Protein AF-A0A1S2KXC1-F1 (afdb_monomer_lite)

Sequence (133 aa):
MSNSTRKERNKKGRKPLFIILLLIKFFLLLAMGGTYYYFSSQQKQVSYFHIENPIVFQGEIYEKSAVFNNNQLYLPFQFISDHLDEGITYDEQTKSVIIISNETILRFPIEKLEKYVNEEPLAYLVYTFLKTL

pLDDT: mean 78.53, std 13.53, range [42.31, 96.19]

Radius of gyration: 37.6 Å; chains: 1; bounding box: 96×27×104 Å

Secondary structure (DSSP, 8-state):
-------------SHHHHHHHHHHHHHHHHHHHHHHHHHHHHT----S-SSSS--EETTEE-SSPPEEETTEEE--HHHHHHHT-TTEEEETTTTEEEEEETTEEEEEETT-SEEEETTEEEE-SS-------

Organism: NCBI:txid1532552

Structure (mmCIF, N/CA/C/O backbone):
data_AF-A0A1S2KXC1-F1
#
_entry.id   AF-A0A1S2KXC1-F1
#
loop_
_atom_site.group_PDB
_atom_site.id
_atom_site.type_symbol
_atom_site.label_atom_id
_atom_site.label_alt_id
_atom_site.label_comp_id
_atom_site.label_asym_id
_atom_site.label_entity_id
_atom_site.label_seq_id
_atom_site.pdbx_PDB_ins_code
_atom_site.Cartn_x
_atom_site.Cartn_y
_atom_site.Cartn_z
_atom_site.occupancy
_atom_site.B_iso_or_equiv
_atom_site.auth_seq_id
_atom_site.auth_comp_id
_atom_site.auth_asym_id
_atom_site.auth_atom_id
_atom_site.pdbx_PDB_model_num
ATOM 1 N N . MET A 1 1 ? 79.320 -3.208 -77.357 1.00 42.31 1 MET A N 1
ATOM 2 C CA . MET A 1 1 ? 78.380 -2.428 -76.519 1.00 42.31 1 MET A CA 1
ATOM 3 C C . MET A 1 1 ? 77.353 -3.392 -75.946 1.00 42.31 1 MET A C 1
ATOM 5 O O . MET A 1 1 ? 76.613 -3.985 -76.713 1.00 42.31 1 MET A O 1
ATOM 9 N N . SER A 1 2 ? 77.388 -3.636 -74.634 1.00 49.06 2 SER A N 1
ATOM 10 C CA . SER A 1 2 ? 76.523 -4.601 -73.939 1.00 49.06 2 SER A CA 1
ATOM 11 C C . SER A 1 2 ? 75.609 -3.840 -72.983 1.00 49.06 2 SER A C 1
ATOM 13 O O . SER A 1 2 ? 76.077 -3.339 -71.963 1.00 49.06 2 SER A O 1
ATOM 15 N N . ASN A 1 3 ? 74.322 -3.753 -73.316 1.00 49.91 3 ASN A N 1
ATOM 16 C CA . ASN A 1 3 ? 73.310 -3.128 -72.468 1.00 49.91 3 ASN A CA 1
ATOM 17 C C . ASN A 1 3 ? 72.787 -4.149 -71.452 1.00 49.91 3 ASN A C 1
ATOM 19 O O . ASN A 1 3 ? 72.018 -5.042 -71.800 1.00 49.91 3 ASN A O 1
ATOM 23 N N . SER A 1 4 ? 73.184 -4.006 -70.189 1.00 55.31 4 SER A N 1
ATOM 24 C CA . SER A 1 4 ? 72.597 -4.741 -69.070 1.00 55.31 4 SER A CA 1
ATOM 25 C C . SER A 1 4 ? 71.383 -3.981 -68.526 1.00 55.31 4 SER A C 1
ATOM 27 O O . SER A 1 4 ? 71.486 -3.048 -67.732 1.00 55.31 4 SER A O 1
ATOM 29 N N . THR A 1 5 ? 70.187 -4.391 -68.942 1.00 56.31 5 THR A N 1
ATOM 30 C CA . THR A 1 5 ? 68.924 -3.921 -68.361 1.00 56.31 5 THR A CA 1
ATOM 31 C C . THR A 1 5 ? 68.741 -4.523 -66.967 1.00 56.31 5 THR A C 1
ATOM 33 O O . THR A 1 5 ? 68.281 -5.650 -66.779 1.00 56.31 5 THR A O 1
ATOM 36 N N . ARG A 1 6 ? 69.126 -3.747 -65.951 1.00 51.97 6 ARG A N 1
ATOM 37 C CA . ARG A 1 6 ? 68.920 -4.046 -64.530 1.00 51.97 6 ARG A CA 1
ATOM 38 C C . ARG A 1 6 ? 67.422 -4.009 -64.212 1.00 51.97 6 ARG A C 1
ATOM 40 O O . ARG A 1 6 ? 66.839 -2.946 -64.036 1.00 51.97 6 ARG A O 1
ATOM 47 N N . LYS A 1 7 ? 66.798 -5.186 -64.130 1.00 54.03 7 LYS A N 1
ATOM 48 C CA . LYS A 1 7 ? 65.396 -5.370 -63.722 1.00 54.03 7 LYS A CA 1
ATOM 49 C C . LYS A 1 7 ? 65.219 -4.919 -62.267 1.00 54.03 7 LYS A C 1
ATOM 51 O O . LYS A 1 7 ? 65.615 -5.619 -61.333 1.00 54.03 7 LYS A O 1
ATOM 56 N N . GLU A 1 8 ? 64.660 -3.731 -62.081 1.00 53.84 8 GLU A N 1
ATOM 57 C CA . GLU A 1 8 ? 64.407 -3.137 -60.774 1.00 53.84 8 GLU A CA 1
ATOM 58 C C . GLU A 1 8 ? 63.318 -3.944 -60.047 1.00 53.84 8 GLU A C 1
ATOM 60 O O . GLU A 1 8 ? 62.145 -3.969 -60.427 1.00 53.84 8 GLU A O 1
ATOM 65 N N . ARG A 1 9 ? 63.722 -4.702 -59.021 1.00 50.88 9 ARG A N 1
ATOM 66 C CA . ARG A 1 9 ? 62.796 -5.445 -58.160 1.00 50.88 9 ARG A CA 1
ATOM 67 C C . ARG A 1 9 ? 62.009 -4.437 -57.332 1.00 50.88 9 ARG A C 1
ATOM 69 O O . ARG A 1 9 ? 62.474 -4.000 -56.281 1.00 50.88 9 ARG A O 1
ATOM 76 N N . ASN A 1 10 ? 60.812 -4.106 -57.803 1.00 51.94 10 ASN A N 1
ATOM 77 C CA . ASN A 1 10 ? 59.813 -3.344 -57.068 1.00 51.94 10 ASN A CA 1
ATOM 78 C C . ASN A 1 10 ? 59.517 -4.050 -55.733 1.00 51.94 10 ASN A C 1
ATOM 80 O O . ASN A 1 10 ? 58.728 -4.995 -55.662 1.00 51.94 10 ASN A O 1
ATOM 84 N N . LYS A 1 11 ? 60.182 -3.617 -54.656 1.00 55.06 11 LYS A N 1
ATOM 85 C CA . LYS A 1 11 ? 59.832 -3.999 -53.289 1.00 55.06 11 LYS A CA 1
ATOM 86 C C . LYS A 1 11 ? 58.480 -3.349 -52.994 1.00 55.06 11 LYS A C 1
ATOM 88 O O . LYS A 1 11 ? 58.436 -2.235 -52.480 1.00 55.06 11 LYS A O 1
ATOM 93 N N . LYS A 1 12 ? 57.378 -4.033 -53.334 1.00 53.12 12 LYS A N 1
ATOM 94 C CA . LYS A 1 12 ? 56.029 -3.727 -52.832 1.00 53.12 12 LYS A CA 1
ATOM 95 C C . LYS A 1 12 ? 56.086 -3.828 -51.307 1.00 53.12 12 LYS A C 1
ATOM 97 O O . LYS A 1 12 ? 55.919 -4.896 -50.724 1.00 53.12 12 LYS A O 1
ATOM 102 N N . GLY A 1 13 ? 56.461 -2.720 -50.672 1.00 55.19 13 GLY A N 1
ATOM 103 C CA . GLY A 1 13 ? 56.607 -2.617 -49.231 1.00 55.19 13 GLY A CA 1
ATOM 104 C C . GLY A 1 13 ? 55.276 -2.944 -48.579 1.00 55.19 13 GLY A C 1
ATOM 105 O O . GLY A 1 13 ? 54.238 -2.569 -49.108 1.00 55.19 13 GLY A O 1
ATOM 106 N N . ARG A 1 14 ? 55.309 -3.611 -47.424 1.00 60.91 14 ARG A N 1
ATOM 107 C CA . ARG A 1 14 ? 54.163 -4.072 -46.609 1.00 60.91 14 ARG A CA 1
ATOM 108 C C . ARG A 1 14 ? 53.166 -2.970 -46.180 1.00 60.91 14 ARG A C 1
ATOM 110 O O . ARG A 1 14 ? 52.249 -3.233 -45.412 1.00 60.91 14 ARG A O 1
ATOM 117 N N . LYS A 1 15 ? 53.317 -1.749 -46.701 1.00 64.56 15 LYS A N 1
ATOM 118 C CA . LYS A 1 15 ? 52.469 -0.573 -46.491 1.00 64.56 15 LYS A CA 1
ATOM 119 C C . LYS A 1 15 ? 50.978 -0.797 -46.811 1.00 64.56 15 LYS A C 1
ATOM 121 O O . LYS A 1 15 ? 50.179 -0.383 -45.979 1.00 64.56 15 LYS A O 1
ATOM 126 N N . PRO A 1 16 ? 50.553 -1.476 -47.903 1.00 74.31 16 PRO A N 1
ATOM 127 C CA . PRO A 1 16 ? 49.125 -1.691 -48.133 1.00 74.31 16 PRO 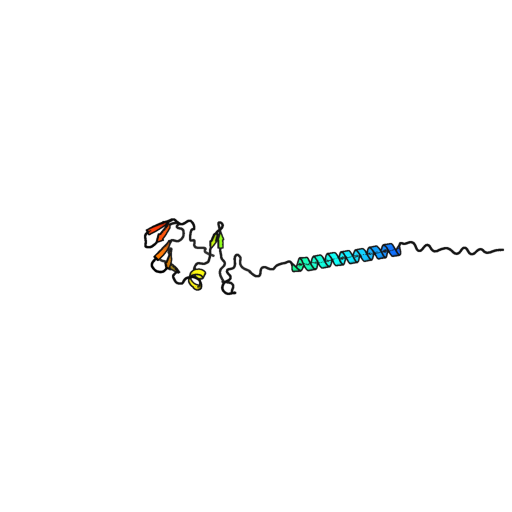A CA 1
ATOM 128 C C . PRO A 1 16 ? 48.549 -2.698 -47.133 1.00 74.31 16 PRO A C 1
ATOM 130 O O . PRO A 1 16 ? 47.405 -2.564 -46.722 1.00 74.31 16 PRO A O 1
ATOM 133 N N . LEU A 1 17 ? 49.359 -3.654 -46.667 1.00 80.12 17 LEU A N 1
ATOM 134 C CA . LEU A 1 17 ? 48.943 -4.650 -45.682 1.00 80.12 17 LEU A CA 1
ATOM 135 C C . LEU A 1 17 ? 48.733 -4.018 -44.296 1.00 80.12 17 LEU A C 1
ATOM 137 O O . LEU A 1 17 ? 47.785 -4.360 -43.600 1.00 80.12 17 LEU A O 1
ATOM 141 N N . PHE A 1 18 ? 49.563 -3.035 -43.935 1.00 86.25 18 PHE A N 1
ATOM 142 C CA . PHE A 1 18 ? 49.385 -2.238 -42.719 1.00 86.25 18 PHE A CA 1
ATOM 143 C C . PHE A 1 18 ? 48.121 -1.363 -42.771 1.00 86.25 18 PHE A C 1
ATOM 145 O O . PHE A 1 18 ? 47.381 -1.295 -41.793 1.00 86.25 18 PHE A O 1
ATOM 152 N N . ILE A 1 19 ? 47.834 -0.744 -43.923 1.00 88.62 19 ILE A N 1
ATOM 153 C CA . ILE A 1 19 ? 46.619 0.064 -44.130 1.00 88.62 19 ILE A CA 1
ATOM 154 C C . ILE A 1 19 ? 45.359 -0.809 -44.041 1.00 88.62 19 ILE A C 1
ATOM 156 O O . ILE A 1 19 ? 44.397 -0.430 -43.377 1.00 88.62 19 ILE A O 1
ATOM 160 N N . ILE A 1 20 ? 45.381 -2.000 -44.647 1.00 90.88 20 ILE A N 1
ATOM 161 C CA . ILE A 1 20 ? 44.276 -2.967 -44.566 1.00 90.88 20 ILE A CA 1
ATOM 162 C C . ILE A 1 20 ? 44.030 -3.393 -43.112 1.00 90.88 20 ILE A C 1
ATOM 164 O O . ILE A 1 20 ? 42.886 -3.430 -42.667 1.00 90.88 20 ILE A O 1
ATOM 168 N N . LEU A 1 21 ? 45.088 -3.661 -42.345 1.00 91.94 21 LEU A N 1
ATOM 169 C CA . LEU A 1 21 ? 44.965 -4.079 -40.946 1.00 91.94 21 LEU A CA 1
ATOM 170 C C . LEU A 1 21 ? 44.408 -2.957 -40.051 1.00 91.94 21 LEU A C 1
ATOM 172 O O . LEU A 1 21 ? 43.612 -3.221 -39.150 1.00 91.94 21 LEU A O 1
ATOM 176 N N . LEU A 1 22 ? 44.763 -1.700 -40.339 1.00 93.25 22 LEU A N 1
ATOM 177 C CA . LEU A 1 22 ? 44.209 -0.526 -39.662 1.00 93.25 22 LEU A CA 1
ATOM 178 C C . LEU A 1 22 ? 42.712 -0.361 -39.967 1.00 93.25 22 LEU A C 1
ATOM 180 O O . LEU A 1 22 ? 41.927 -0.160 -39.042 1.00 93.25 22 LEU A O 1
ATOM 184 N N . LEU A 1 23 ? 42.307 -0.529 -41.230 1.00 94.94 23 LEU A N 1
ATOM 185 C CA . LEU A 1 23 ? 40.898 -0.508 -41.636 1.00 94.94 23 LEU A CA 1
ATOM 186 C C . LEU A 1 23 ? 40.085 -1.606 -40.940 1.00 94.94 23 LEU A C 1
ATOM 188 O O . LEU A 1 23 ? 39.030 -1.319 -40.382 1.00 94.94 23 LEU A O 1
ATOM 192 N N . ILE A 1 24 ? 40.589 -2.842 -40.899 1.00 95.31 24 ILE A N 1
ATOM 193 C CA . ILE A 1 24 ? 39.916 -3.955 -40.209 1.00 95.31 24 ILE A CA 1
ATOM 194 C C . ILE A 1 24 ? 39.739 -3.643 -38.717 1.00 95.31 24 ILE A C 1
ATOM 196 O O . ILE A 1 24 ? 38.650 -3.820 -38.171 1.00 95.31 24 ILE A O 1
ATOM 200 N N . LYS A 1 25 ? 40.784 -3.124 -38.058 1.00 95.06 25 LYS A N 1
ATOM 201 C CA . LYS A 1 25 ? 40.713 -2.723 -36.646 1.00 95.06 25 LYS A CA 1
ATOM 202 C C . LYS A 1 25 ? 39.687 -1.607 -36.422 1.00 95.06 25 LYS A C 1
ATOM 204 O O . LYS A 1 25 ? 38.970 -1.636 -35.427 1.00 95.06 25 LYS A O 1
ATOM 209 N N . PHE A 1 26 ? 39.600 -0.646 -37.340 1.00 95.94 26 PHE A N 1
ATOM 210 C CA . PHE A 1 26 ? 38.625 0.440 -37.272 1.00 95.94 26 PHE A CA 1
ATOM 211 C C . PHE A 1 26 ? 37.182 -0.078 -37.361 1.00 95.94 26 PHE A C 1
ATOM 213 O O . PHE A 1 26 ? 36.356 0.276 -36.522 1.00 95.94 26 PHE A O 1
ATOM 220 N N . PHE A 1 27 ? 36.894 -0.982 -38.302 1.00 95.94 27 PHE A N 1
ATOM 221 C CA . PHE A 1 27 ? 35.571 -1.605 -38.410 1.00 95.94 27 PHE A CA 1
ATOM 222 C C . PHE A 1 27 ? 35.223 -2.478 -37.198 1.00 95.94 27 PHE A C 1
ATOM 224 O O . PHE A 1 27 ? 34.084 -2.443 -36.740 1.00 95.94 27 PHE A O 1
ATOM 231 N N . LEU A 1 28 ? 36.193 -3.202 -36.629 1.00 96.19 28 LEU A N 1
ATOM 232 C CA . LEU A 1 28 ? 36.001 -3.958 -35.385 1.00 96.19 28 LEU A CA 1
ATOM 233 C C . LEU A 1 28 ? 35.634 -3.047 -34.207 1.00 96.19 28 LEU A C 1
ATOM 235 O O . LEU A 1 28 ? 34.711 -3.358 -33.459 1.00 96.19 28 LEU A O 1
ATOM 239 N N . LEU A 1 29 ? 36.318 -1.909 -34.061 1.00 95.69 29 LEU A N 1
ATOM 240 C CA . LEU A 1 29 ? 36.018 -0.935 -33.009 1.00 95.69 29 LEU A CA 1
ATOM 241 C C . LEU A 1 29 ? 34.639 -0.292 -33.198 1.00 95.69 29 LEU A C 1
ATOM 243 O O . LEU A 1 29 ? 33.909 -0.135 -32.222 1.00 95.69 29 LEU A O 1
ATOM 247 N N . LEU A 1 30 ? 34.254 0.025 -34.437 1.00 95.81 30 LEU A N 1
ATOM 248 C CA . LEU A 1 30 ? 32.912 0.523 -34.748 1.00 95.81 30 LEU A CA 1
ATOM 249 C C . LEU A 1 30 ? 31.826 -0.510 -34.432 1.00 95.81 30 LEU A C 1
ATOM 251 O O . LEU A 1 30 ? 30.822 -0.162 -33.819 1.00 95.81 30 LEU A O 1
ATOM 255 N N . ALA A 1 31 ? 32.030 -1.776 -34.801 1.00 94.25 31 ALA A N 1
ATOM 256 C CA . ALA A 1 31 ? 31.087 -2.849 -34.495 1.00 94.25 31 ALA A CA 1
ATOM 257 C C . ALA A 1 31 ? 30.959 -3.082 -32.979 1.00 94.25 31 ALA A C 1
ATOM 259 O O . ALA A 1 31 ? 29.854 -3.241 -32.462 1.00 94.25 31 ALA A O 1
ATOM 260 N N . MET A 1 32 ? 32.074 -3.043 -32.247 1.00 93.56 32 MET A N 1
ATOM 261 C CA . MET A 1 32 ? 32.093 -3.183 -30.790 1.00 93.56 32 MET A CA 1
ATOM 262 C C . MET A 1 32 ? 31.415 -1.995 -30.088 1.00 93.56 32 MET A C 1
ATOM 264 O O . MET A 1 32 ? 30.609 -2.193 -29.184 1.00 93.56 32 MET A O 1
ATOM 268 N N . GLY A 1 33 ? 31.672 -0.762 -30.533 1.00 92.88 33 GLY A N 1
ATOM 269 C CA . GLY A 1 33 ? 30.996 0.429 -30.012 1.00 92.88 33 GLY A CA 1
ATOM 270 C C . GLY A 1 33 ? 29.501 0.453 -30.339 1.00 92.88 33 GLY A C 1
ATOM 271 O O . GLY A 1 33 ? 28.686 0.770 -29.476 1.00 92.88 33 GLY A O 1
ATOM 272 N N . GLY A 1 34 ? 29.127 0.062 -31.561 1.00 90.69 34 GLY A N 1
ATOM 273 C CA . GLY A 1 34 ? 27.735 -0.001 -32.005 1.00 90.69 34 GLY A CA 1
ATOM 274 C C . GLY A 1 34 ? 26.922 -1.053 -31.251 1.00 90.69 34 GLY A C 1
ATOM 275 O O . GLY A 1 34 ? 25.818 -0.765 -30.797 1.00 90.69 34 GLY A O 1
ATOM 276 N N . THR A 1 35 ? 27.486 -2.248 -31.051 1.00 88.81 35 THR A N 1
ATOM 277 C CA . THR A 1 35 ? 26.850 -3.300 -30.241 1.00 88.81 35 THR A CA 1
ATOM 278 C C . THR A 1 35 ? 26.738 -2.886 -28.775 1.00 88.81 35 THR A C 1
ATOM 280 O O . THR A 1 35 ? 25.664 -3.030 -28.199 1.00 88.81 35 THR A O 1
ATOM 283 N N . TYR A 1 36 ? 27.781 -2.291 -28.187 1.00 91.69 36 TYR A N 1
ATOM 284 C CA . TYR A 1 36 ? 27.721 -1.750 -26.826 1.00 91.69 36 TYR A CA 1
ATOM 285 C C . TYR A 1 36 ? 26.621 -0.690 -26.666 1.00 91.69 36 TYR A C 1
ATOM 287 O O . TYR A 1 36 ? 25.824 -0.772 -25.735 1.00 91.69 36 TYR A O 1
ATOM 295 N N . TYR A 1 37 ? 26.526 0.266 -27.596 1.00 88.44 37 TYR A N 1
ATOM 296 C CA . TYR A 1 37 ? 25.482 1.292 -27.581 1.00 88.44 37 TYR A CA 1
ATOM 297 C C . TYR A 1 37 ? 24.079 0.689 -27.723 1.00 88.44 37 TYR A C 1
ATOM 299 O O . TYR A 1 37 ? 23.175 1.046 -26.970 1.00 88.44 37 TYR A O 1
ATOM 307 N N . TYR A 1 38 ? 23.904 -0.261 -28.646 1.00 85.69 38 TYR A N 1
ATOM 308 C CA . TYR A 1 38 ? 22.636 -0.955 -28.851 1.00 85.69 38 TYR A CA 1
ATOM 309 C C . TYR A 1 38 ? 22.193 -1.706 -27.588 1.00 85.69 38 TYR A C 1
ATOM 311 O O . TYR A 1 38 ? 21.086 -1.486 -27.104 1.00 85.69 38 TYR A O 1
ATOM 319 N N . PHE A 1 39 ? 23.066 -2.527 -26.994 1.00 80.44 39 PHE A N 1
ATOM 320 C CA . PHE A 1 39 ? 22.742 -3.270 -25.771 1.00 80.44 39 PHE A CA 1
ATOM 321 C C . PHE A 1 39 ? 22.527 -2.352 -24.559 1.00 80.44 39 PHE A C 1
ATOM 323 O O . PHE A 1 39 ? 21.581 -2.560 -23.802 1.00 80.44 39 PHE A O 1
ATOM 330 N N . SER A 1 40 ? 23.337 -1.302 -24.405 1.00 77.12 40 SER A N 1
ATOM 331 C CA . SER A 1 40 ? 23.175 -0.318 -23.327 1.00 77.12 40 SER A CA 1
ATOM 332 C C . SER A 1 40 ? 21.863 0.465 -23.453 1.00 77.12 40 SER A C 1
ATOM 334 O O . SER A 1 40 ? 21.209 0.743 -22.447 1.00 77.12 40 SER A O 1
ATOM 336 N N . SER A 1 41 ? 21.415 0.763 -24.678 1.00 70.44 41 SER A N 1
ATOM 337 C CA . SER A 1 41 ? 20.122 1.414 -24.905 1.00 70.44 41 SER A CA 1
ATOM 338 C C . SER A 1 41 ? 18.933 0.511 -24.562 1.00 70.44 41 SER A C 1
ATOM 340 O O . SER A 1 41 ? 17.930 1.017 -24.064 1.00 70.44 41 SER A O 1
ATOM 342 N N . GLN A 1 42 ? 19.039 -0.803 -24.790 1.00 67.69 42 GLN A N 1
ATOM 343 C CA . GLN A 1 42 ? 17.978 -1.769 -24.463 1.00 67.69 42 GLN A CA 1
ATOM 344 C C . GLN A 1 42 ? 17.876 -2.068 -22.960 1.00 67.69 42 GLN A C 1
ATOM 346 O O . GLN A 1 42 ? 16.859 -2.567 -22.489 1.00 67.69 42 GLN A O 1
ATOM 351 N N . GLN A 1 43 ? 18.914 -1.747 -22.187 1.00 60.53 43 GLN A N 1
ATOM 352 C CA . GLN A 1 43 ? 18.947 -1.944 -20.736 1.00 60.53 43 GLN A CA 1
ATOM 353 C C . GLN A 1 43 ? 18.248 -0.848 -19.932 1.00 60.53 43 GLN A C 1
ATOM 355 O O . GLN A 1 43 ? 18.190 -0.932 -18.705 1.00 60.53 43 GLN A O 1
ATOM 360 N N . LYS A 1 44 ? 17.682 0.166 -20.592 1.00 61.78 44 LYS A N 1
ATOM 361 C CA . LYS A 1 44 ? 16.807 1.131 -19.928 1.00 61.78 44 LYS A CA 1
ATOM 362 C C . LYS A 1 44 ? 15.479 0.445 -19.620 1.00 61.78 44 LYS A C 1
ATOM 364 O O . LYS A 1 44 ? 14.534 0.537 -20.395 1.00 61.78 44 LYS A O 1
ATOM 369 N N . GLN A 1 45 ? 15.425 -0.258 -18.488 1.00 63.47 45 GLN A N 1
ATOM 370 C CA . GLN A 1 45 ? 14.168 -0.666 -17.874 1.00 63.47 45 GLN A CA 1
ATOM 371 C C . GLN A 1 45 ? 13.369 0.607 -17.598 1.00 63.47 45 GLN A C 1
ATOM 373 O O . GLN A 1 45 ? 13.633 1.337 -16.645 1.00 63.47 45 GLN A O 1
ATOM 378 N N . VAL A 1 46 ? 12.437 0.919 -18.492 1.00 67.69 46 VAL A N 1
ATOM 379 C CA . VAL A 1 46 ? 11.423 1.926 -18.215 1.00 67.69 46 VAL A CA 1
ATOM 380 C C . VAL A 1 46 ? 10.541 1.355 -17.114 1.00 67.69 46 VAL A C 1
ATOM 382 O O . VAL A 1 46 ? 10.083 0.216 -17.209 1.00 67.69 46 VAL A O 1
ATOM 385 N N . SER A 1 47 ? 10.372 2.111 -16.031 1.00 69.81 47 SER A N 1
ATOM 386 C CA . SER A 1 47 ? 9.454 1.714 -14.970 1.00 69.81 47 SER A CA 1
ATOM 387 C C . SER A 1 47 ? 8.074 1.525 -15.589 1.00 69.81 47 SER A C 1
ATOM 389 O O . SER A 1 47 ? 7.537 2.455 -16.187 1.00 69.81 47 SER A O 1
ATOM 391 N N . TYR A 1 48 ? 7.512 0.323 -15.453 1.00 70.50 48 TYR A N 1
ATOM 392 C CA . TYR A 1 48 ? 6.126 0.048 -15.838 1.00 70.50 48 TYR A CA 1
ATOM 393 C C . TYR A 1 48 ? 5.143 0.900 -15.019 1.00 70.50 48 TYR A C 1
ATOM 395 O O . TYR A 1 48 ? 4.032 1.186 -15.454 1.00 70.50 48 TYR A O 1
ATOM 403 N N . PHE A 1 49 ? 5.571 1.336 -13.834 1.00 78.69 49 PHE A N 1
ATOM 404 C CA . PHE A 1 49 ? 4.769 2.119 -12.913 1.00 78.69 49 PHE A CA 1
ATOM 405 C C . PHE A 1 49 ? 5.133 3.599 -13.005 1.00 78.69 49 PHE A C 1
ATOM 407 O O . PHE A 1 49 ? 6.298 3.978 -12.862 1.00 78.69 49 PHE A O 1
ATOM 414 N N . HIS A 1 50 ? 4.113 4.430 -13.209 1.00 78.00 50 HIS A N 1
ATOM 415 C CA . HIS A 1 50 ? 4.219 5.892 -13.191 1.00 78.00 50 HIS A CA 1
ATOM 416 C C . HIS A 1 50 ? 4.050 6.489 -11.787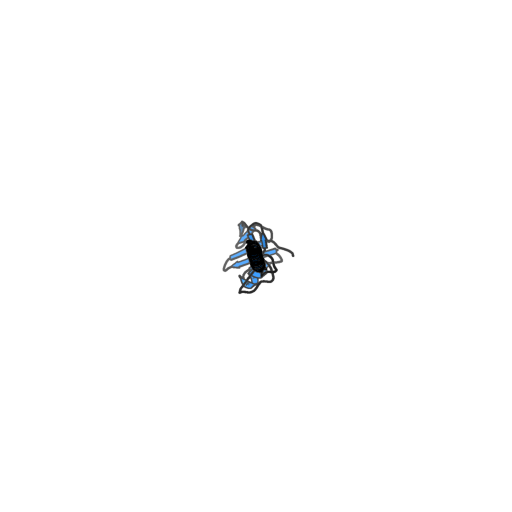 1.00 78.00 50 HIS A C 1
ATOM 418 O O . HIS A 1 50 ? 4.210 7.694 -11.611 1.00 78.00 50 HIS A O 1
ATOM 424 N N . ILE A 1 51 ? 3.729 5.646 -10.805 1.00 80.69 51 ILE A N 1
ATOM 425 C CA . ILE A 1 51 ? 3.498 6.015 -9.412 1.00 80.69 51 ILE A CA 1
ATOM 426 C C . ILE A 1 51 ? 4.558 5.365 -8.524 1.00 80.69 51 ILE A C 1
ATOM 428 O O . ILE A 1 51 ? 4.985 4.233 -8.760 1.00 80.69 51 ILE A O 1
ATOM 432 N N . GLU A 1 52 ? 4.993 6.091 -7.500 1.00 83.50 52 GLU A N 1
ATOM 433 C CA . GLU A 1 52 ? 5.916 5.573 -6.493 1.00 83.50 52 GLU A CA 1
ATOM 434 C C . GLU A 1 52 ? 5.169 4.580 -5.590 1.00 83.50 52 GLU A C 1
ATOM 436 O O . GLU A 1 52 ? 4.031 4.848 -5.216 1.00 83.50 52 GLU A O 1
ATOM 441 N N . ASN A 1 53 ? 5.777 3.437 -5.254 1.00 88.44 53 ASN A N 1
ATOM 442 C CA . ASN A 1 53 ? 5.177 2.372 -4.428 1.00 88.44 53 ASN A CA 1
ATOM 443 C C . ASN A 1 53 ? 3.770 1.923 -4.902 1.00 88.44 53 ASN A C 1
ATOM 445 O O . ASN A 1 53 ? 2.786 2.077 -4.169 1.00 88.44 53 ASN A O 1
ATOM 449 N N . PRO A 1 54 ? 3.650 1.380 -6.128 1.00 91.12 54 PRO A N 1
ATOM 450 C CA . PRO A 1 54 ? 2.376 0.928 -6.680 1.00 91.12 54 PRO A CA 1
ATOM 451 C C . PRO A 1 54 ? 1.803 -0.239 -5.872 1.00 91.12 54 PRO A C 1
ATOM 453 O O . PRO A 1 54 ? 2.534 -1.128 -5.431 1.00 91.12 54 PRO A O 1
ATOM 456 N N . ILE A 1 55 ? 0.479 -0.273 -5.742 1.00 91.69 55 ILE A N 1
ATOM 457 C CA . ILE A 1 55 ? -0.240 -1.435 -5.221 1.00 91.69 55 ILE A CA 1
ATOM 458 C C . ILE A 1 55 ? -0.783 -2.202 -6.423 1.00 91.69 55 ILE A C 1
ATOM 460 O O . ILE A 1 55 ? -1.552 -1.657 -7.211 1.00 91.69 55 ILE A O 1
ATOM 464 N N . VAL A 1 56 ? -0.362 -3.459 -6.572 1.00 91.44 56 VAL A N 1
ATOM 465 C CA . VAL A 1 56 ? -0.872 -4.365 -7.608 1.00 91.44 56 VAL A CA 1
ATOM 466 C C . VAL A 1 56 ? -1.749 -5.406 -6.935 1.00 91.44 56 VAL A C 1
ATOM 468 O O . VAL A 1 56 ? -1.271 -6.174 -6.100 1.00 91.44 56 VAL A O 1
ATOM 471 N N . PHE A 1 57 ? -3.024 -5.437 -7.302 1.00 90.69 57 PHE A N 1
ATOM 472 C CA . PHE A 1 57 ? -4.002 -6.362 -6.747 1.00 90.69 57 PHE A CA 1
ATOM 473 C C . PHE A 1 57 ? -4.787 -7.013 -7.882 1.00 90.69 57 PHE A C 1
ATOM 475 O O . PHE A 1 57 ? -5.251 -6.334 -8.789 1.00 90.69 57 PHE A O 1
ATOM 482 N N . GLN A 1 58 ? -4.865 -8.348 -7.875 1.00 90.75 58 GLN A N 1
ATOM 483 C CA . GLN A 1 58 ? -5.548 -9.139 -8.913 1.00 90.75 58 GLN A CA 1
ATOM 484 C C . GLN A 1 58 ? -5.116 -8.824 -10.364 1.00 90.75 58 GLN A C 1
ATOM 486 O O . GLN A 1 58 ? -5.868 -9.037 -11.307 1.00 90.75 58 GLN A O 1
ATOM 491 N N . GLY A 1 59 ? -3.872 -8.370 -10.556 1.00 89.69 59 GLY A N 1
ATOM 492 C CA . GLY A 1 59 ? -3.321 -8.034 -11.874 1.00 89.69 59 GLY A CA 1
ATOM 493 C C . GLY A 1 59 ? -3.575 -6.594 -12.327 1.00 89.69 59 GLY A C 1
ATOM 494 O O . GLY A 1 59 ? -3.042 -6.196 -13.361 1.00 89.69 59 GLY A O 1
ATOM 495 N N . GLU A 1 60 ? -4.306 -5.799 -11.545 1.00 89.12 60 GLU A N 1
ATOM 496 C CA . GLU A 1 60 ? -4.559 -4.384 -11.812 1.00 89.12 60 GLU A CA 1
ATOM 497 C C . GLU A 1 60 ? -3.761 -3.482 -10.862 1.00 89.12 60 GLU A C 1
ATOM 499 O O . GLU A 1 60 ? -3.412 -3.865 -9.741 1.00 89.12 60 GLU A O 1
ATOM 504 N N . ILE A 1 61 ? -3.434 -2.275 -11.332 1.00 89.25 61 ILE A N 1
ATOM 505 C CA . ILE A 1 61 ? -2.779 -1.246 -10.520 1.00 89.25 61 ILE A CA 1
ATOM 506 C C . ILE A 1 61 ? -3.872 -0.448 -9.816 1.00 89.25 61 ILE A C 1
ATOM 508 O O . ILE A 1 61 ? -4.712 0.160 -10.476 1.00 89.25 61 ILE A O 1
ATOM 512 N N . TYR A 1 62 ? -3.838 -0.424 -8.487 1.00 90.62 62 TYR A N 1
ATOM 513 C CA . TYR A 1 62 ? -4.746 0.401 -7.702 1.00 90.62 62 TYR A CA 1
ATOM 514 C C . TYR A 1 62 ? -4.409 1.889 -7.867 1.00 90.62 62 TYR A C 1
ATOM 516 O O . TYR A 1 62 ? -3.241 2.266 -7.970 1.00 90.62 62 TYR A O 1
ATOM 524 N N . GLU A 1 63 ? -5.433 2.743 -7.864 1.00 89.69 63 GLU A N 1
ATOM 525 C CA . GLU A 1 63 ? -5.291 4.180 -8.137 1.00 89.69 63 GLU A CA 1
ATOM 526 C C . GLU A 1 63 ? -4.365 4.888 -7.134 1.00 89.69 63 GLU A C 1
ATOM 528 O O . GLU A 1 63 ? -3.622 5.801 -7.497 1.00 89.69 63 GLU A O 1
ATOM 533 N N . LYS A 1 64 ? -4.386 4.459 -5.864 1.00 88.88 64 LYS A N 1
ATOM 534 C CA . LYS A 1 64 ? -3.555 5.038 -4.803 1.00 88.88 64 LYS A CA 1
ATOM 535 C C . LYS A 1 64 ? -2.321 4.183 -4.528 1.00 88.88 64 LYS A C 1
ATOM 537 O O . LYS A 1 64 ? -2.383 2.960 -4.456 1.00 88.88 64 LYS A O 1
ATOM 542 N N . SER A 1 65 ? -1.206 4.853 -4.276 1.00 91.19 65 SER A N 1
ATOM 543 C CA . SER A 1 65 ? 0.043 4.209 -3.880 1.00 91.19 65 SER A CA 1
ATOM 544 C C . SER A 1 65 ? 0.082 3.834 -2.404 1.00 91.19 65 SER A C 1
ATOM 546 O O . SER A 1 65 ? -0.545 4.475 -1.555 1.00 91.19 65 SER A O 1
ATOM 548 N N . ALA A 1 66 ? 0.913 2.845 -2.087 1.00 92.12 66 ALA A N 1
ATOM 549 C CA . ALA A 1 66 ? 1.362 2.617 -0.725 1.00 92.12 66 ALA A CA 1
ATOM 550 C C . ALA A 1 66 ? 2.326 3.731 -0.287 1.00 92.12 66 ALA A C 1
ATOM 552 O O . ALA A 1 66 ? 2.952 4.416 -1.098 1.00 92.12 66 ALA A O 1
ATOM 553 N N . VAL A 1 67 ? 2.478 3.906 1.021 1.00 91.56 67 VAL A N 1
ATOM 554 C CA . VAL A 1 67 ? 3.445 4.846 1.592 1.00 91.56 67 VAL A CA 1
ATOM 555 C C . VAL A 1 67 ? 4.482 4.052 2.360 1.00 91.56 67 VAL A C 1
ATOM 557 O O . VAL A 1 67 ? 4.152 3.372 3.324 1.00 91.56 67 VAL A O 1
ATOM 560 N N . PHE A 1 68 ? 5.743 4.151 1.951 1.00 87.19 68 PHE A N 1
ATOM 561 C CA . PHE A 1 68 ? 6.851 3.622 2.732 1.00 87.19 68 PHE A CA 1
ATOM 562 C C . PHE A 1 68 ? 7.433 4.742 3.595 1.00 87.19 68 PHE A C 1
ATOM 564 O O . PHE A 1 68 ? 7.901 5.752 3.073 1.00 87.19 68 PHE A O 1
ATOM 571 N N . ASN A 1 69 ? 7.360 4.600 4.915 1.00 85.12 69 ASN A N 1
ATOM 572 C CA . ASN A 1 69 ? 7.873 5.587 5.861 1.00 85.12 69 ASN A CA 1
ATOM 573 C C . ASN A 1 69 ? 8.401 4.877 7.111 1.00 85.12 69 ASN A C 1
ATOM 575 O O . ASN A 1 69 ? 7.783 3.924 7.571 1.00 85.12 69 ASN A O 1
ATOM 579 N N . ASN A 1 70 ? 9.529 5.330 7.667 1.00 85.81 70 ASN A N 1
ATOM 580 C CA . ASN A 1 70 ? 10.113 4.790 8.900 1.00 85.81 70 ASN A CA 1
ATOM 581 C C . ASN A 1 70 ? 10.257 3.253 8.897 1.00 85.81 70 ASN A C 1
ATOM 583 O O . ASN A 1 70 ? 9.901 2.587 9.867 1.00 85.81 70 ASN A O 1
ATOM 587 N N . ASN A 1 71 ? 10.755 2.680 7.794 1.00 84.81 71 ASN A N 1
ATOM 588 C CA . ASN A 1 71 ? 10.877 1.227 7.592 1.00 84.81 71 ASN A CA 1
ATOM 589 C C . ASN A 1 71 ? 9.548 0.446 7.664 1.00 84.81 71 ASN A C 1
ATOM 591 O O . ASN A 1 71 ? 9.551 -0.772 7.840 1.00 84.81 71 ASN A O 1
ATOM 595 N N . GLN A 1 72 ? 8.417 1.126 7.504 1.00 83.69 72 GLN A N 1
ATOM 596 C CA . GLN A 1 72 ? 7.083 0.542 7.541 1.00 83.69 72 GLN A CA 1
ATOM 597 C C . GLN A 1 72 ? 6.340 0.847 6.241 1.00 83.69 72 GLN A C 1
ATOM 599 O O . GLN A 1 72 ? 6.451 1.936 5.673 1.00 83.69 72 GLN A O 1
ATOM 604 N N . LEU A 1 73 ? 5.584 -0.143 5.766 1.00 86.38 73 LEU A N 1
ATOM 605 C CA . LEU A 1 73 ? 4.731 -0.028 4.591 1.00 86.38 73 LEU A CA 1
ATOM 606 C C . LEU A 1 73 ? 3.293 0.220 5.042 1.00 86.38 73 LEU A C 1
ATOM 608 O O . LEU A 1 73 ? 2.714 -0.590 5.762 1.00 86.38 73 LEU A O 1
ATOM 612 N N . TYR A 1 74 ? 2.723 1.323 4.582 1.00 90.12 74 TYR A N 1
ATOM 613 C CA . TYR A 1 74 ? 1.353 1.721 4.855 1.00 90.12 74 TYR A CA 1
ATOM 614 C C . TYR A 1 74 ? 0.512 1.552 3.595 1.00 90.12 74 TYR A C 1
ATOM 616 O O . TYR A 1 74 ? 0.889 2.026 2.519 1.00 90.12 74 TYR A O 1
ATOM 624 N N . LEU A 1 75 ? -0.636 0.896 3.738 1.00 91.25 75 LEU A N 1
ATOM 625 C CA . LEU A 1 75 ? -1.624 0.749 2.674 1.00 91.25 75 LEU A CA 1
ATOM 626 C C . LEU A 1 75 ? -2.761 1.766 2.868 1.00 91.25 75 LEU A C 1
ATOM 628 O O . LEU A 1 75 ? -3.102 2.082 4.012 1.00 91.25 75 LEU A O 1
ATOM 632 N N . PRO A 1 76 ? -3.366 2.279 1.782 1.00 90.88 76 PRO A N 1
ATOM 633 C CA . PRO A 1 76 ? -4.557 3.110 1.869 1.00 90.88 76 PRO A CA 1
ATOM 634 C C . PRO A 1 76 ? -5.675 2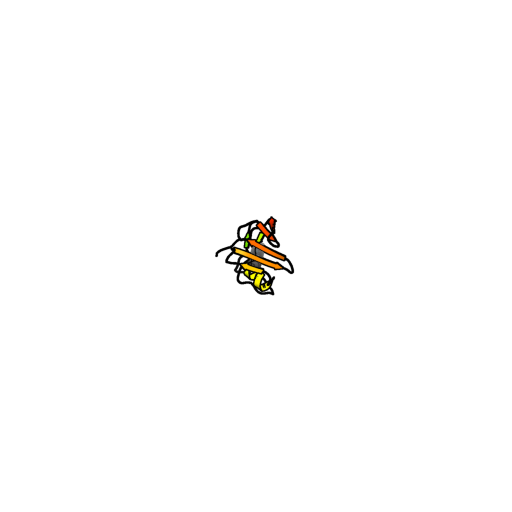.379 2.610 1.00 90.88 76 PRO A C 1
ATOM 636 O O . PRO A 1 76 ? -6.003 1.246 2.273 1.00 90.88 76 PRO A O 1
ATOM 639 N N . PHE A 1 77 ? -6.305 3.053 3.571 1.00 88.38 77 PHE A N 1
ATOM 640 C CA . PHE A 1 77 ? -7.431 2.499 4.327 1.00 88.38 77 PHE A CA 1
ATOM 641 C C . PHE A 1 77 ? -8.532 1.941 3.410 1.00 88.38 77 PHE A C 1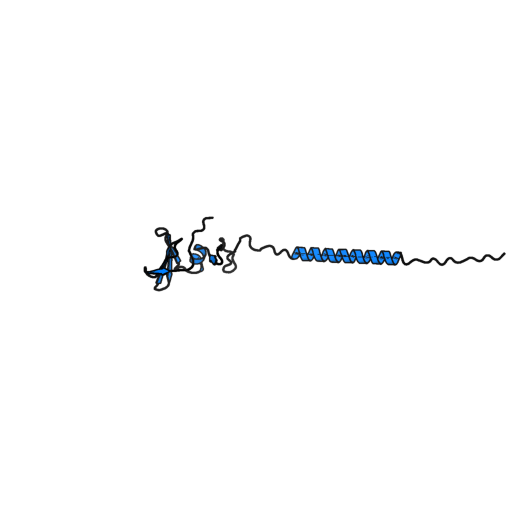
ATOM 643 O O . PHE A 1 77 ? -8.967 0.807 3.581 1.00 88.38 77 PHE A O 1
ATOM 650 N N . GLN A 1 78 ? -8.899 2.719 2.387 1.00 89.19 78 GLN A N 1
ATOM 651 C CA . GLN A 1 78 ? -9.915 2.348 1.403 1.00 89.19 78 GLN A CA 1
ATOM 652 C C . GLN A 1 78 ? -9.580 1.030 0.686 1.00 89.19 78 GLN A C 1
ATOM 654 O O . GLN A 1 78 ? -10.452 0.195 0.510 1.00 89.19 78 GLN A O 1
ATOM 659 N N . PHE A 1 79 ? -8.304 0.799 0.351 1.00 91.62 79 PHE A N 1
ATOM 660 C CA . PHE A 1 79 ? -7.868 -0.448 -0.282 1.00 91.62 79 PHE A CA 1
ATOM 661 C C . PHE A 1 79 ? -8.108 -1.660 0.626 1.00 91.62 79 PHE A C 1
ATOM 663 O O . PHE A 1 79 ? -8.540 -2.709 0.161 1.00 91.62 79 PHE A O 1
ATOM 670 N N . ILE A 1 80 ? -7.829 -1.519 1.924 1.00 89.44 80 ILE A N 1
ATOM 671 C CA . ILE A 1 80 ? -8.032 -2.603 2.888 1.00 89.44 80 ILE A CA 1
ATOM 672 C C . ILE A 1 80 ? -9.533 -2.873 3.065 1.00 89.44 80 ILE A C 1
ATOM 674 O O . ILE A 1 80 ? -9.944 -4.027 2.987 1.00 89.44 80 ILE A O 1
ATOM 678 N N . SER A 1 81 ? -10.335 -1.822 3.257 1.00 88.06 81 SER A N 1
ATOM 679 C CA . SER A 1 81 ? -11.787 -1.930 3.462 1.00 88.06 81 SER A CA 1
ATOM 680 C C . SER A 1 81 ? -12.503 -2.544 2.249 1.00 88.06 81 SER A C 1
ATOM 682 O O . SER A 1 81 ? -13.328 -3.436 2.414 1.00 88.06 81 SER A O 1
ATOM 684 N N . ASP A 1 82 ? -12.128 -2.146 1.029 1.00 89.44 82 ASP A N 1
ATOM 685 C CA . ASP A 1 82 ? -12.804 -2.591 -0.197 1.00 89.44 82 ASP A CA 1
ATOM 686 C C . ASP A 1 82 ? -12.377 -3.995 -0.665 1.00 89.44 82 ASP A C 1
ATOM 688 O O . ASP A 1 82 ? -13.120 -4.658 -1.391 1.00 89.44 82 ASP A O 1
ATOM 692 N N . HIS A 1 83 ? -11.162 -4.443 -0.321 1.00 88.81 83 HIS A N 1
ATOM 693 C CA . HIS A 1 83 ? -10.566 -5.637 -0.942 1.00 88.81 83 HIS A CA 1
ATOM 694 C C . HIS A 1 83 ? -10.032 -6.696 0.020 1.00 88.81 83 HIS A C 1
ATOM 696 O O . HIS A 1 83 ? -9.814 -7.830 -0.412 1.00 88.81 83 HIS A O 1
ATOM 702 N N . LEU A 1 84 ? -9.763 -6.353 1.282 1.00 84.88 84 LEU A N 1
ATOM 703 C CA . LEU A 1 84 ? -9.147 -7.274 2.241 1.00 84.88 84 LEU A CA 1
ATOM 704 C C . LEU A 1 84 ? -10.096 -7.664 3.373 1.00 84.88 84 LEU A C 1
ATOM 706 O O . LEU A 1 84 ? -10.105 -8.835 3.747 1.00 84.88 84 LEU A O 1
ATOM 710 N N . ASP A 1 85 ? -10.856 -6.714 3.925 1.00 81.88 85 ASP A N 1
ATOM 711 C CA . ASP A 1 85 ? -11.723 -6.972 5.077 1.00 81.88 85 ASP A CA 1
ATOM 712 C C . ASP A 1 85 ? -12.867 -5.946 5.198 1.00 81.88 85 ASP A C 1
ATOM 714 O O . ASP A 1 85 ? -12.646 -4.773 5.509 1.00 81.88 85 ASP A O 1
ATOM 718 N N . GLU A 1 86 ? -14.102 -6.421 5.012 1.00 79.31 86 GLU A N 1
ATOM 719 C CA . GLU A 1 86 ? -15.335 -5.631 5.145 1.00 79.31 86 GLU A CA 1
ATOM 720 C C . GLU A 1 86 ? -15.629 -5.222 6.602 1.00 79.31 86 GLU A C 1
ATOM 722 O O . GLU A 1 86 ? -16.384 -4.282 6.851 1.00 79.31 86 GLU A O 1
ATOM 727 N N . GLY A 1 87 ? -15.019 -5.894 7.587 1.00 85.12 87 GLY A N 1
ATOM 728 C CA . GLY A 1 87 ? -15.152 -5.573 9.010 1.00 85.12 87 GLY A CA 1
ATOM 729 C C . GLY A 1 87 ? -14.427 -4.292 9.430 1.00 85.12 87 GLY A C 1
ATOM 730 O O . GLY A 1 87 ? -14.478 -3.914 10.604 1.00 85.12 87 GLY A O 1
ATOM 731 N N . ILE A 1 88 ? -13.737 -3.624 8.501 1.00 88.25 88 ILE A N 1
ATOM 732 C CA . ILE A 1 88 ? -12.932 -2.430 8.748 1.00 88.25 88 ILE A CA 1
ATOM 733 C C . ILE A 1 88 ? -13.692 -1.177 8.299 1.00 88.25 88 ILE A C 1
ATOM 735 O O . ILE A 1 88 ? -13.989 -0.996 7.122 1.00 88.25 88 ILE A O 1
ATOM 739 N N . THR A 1 89 ? -13.965 -0.270 9.237 1.00 88.31 89 THR A N 1
ATOM 740 C CA . THR A 1 89 ? -14.701 0.983 9.008 1.00 88.31 89 THR A CA 1
ATOM 741 C C . THR A 1 89 ? -14.015 2.164 9.683 1.00 88.31 89 THR A C 1
ATOM 743 O O . THR A 1 89 ? -13.413 2.033 10.747 1.00 88.31 89 THR A O 1
ATOM 746 N N . TYR A 1 90 ? -14.113 3.340 9.067 1.00 86.81 90 TYR A N 1
ATOM 747 C CA . TYR A 1 90 ? -13.663 4.593 9.658 1.00 86.81 90 TYR A CA 1
ATOM 748 C C . TYR A 1 90 ? -14.844 5.338 10.291 1.00 86.81 90 TYR A C 1
ATOM 750 O O . TYR A 1 90 ? -15.859 5.578 9.641 1.00 86.81 90 TYR A O 1
ATOM 758 N N . ASP A 1 91 ? -14.709 5.695 11.567 1.00 86.19 91 ASP A N 1
ATOM 759 C CA . ASP A 1 91 ? -15.677 6.501 12.307 1.00 86.19 91 ASP A CA 1
ATOM 760 C C . ASP A 1 91 ? -15.206 7.960 12.366 1.00 86.19 91 ASP A C 1
ATOM 762 O O . ASP A 1 91 ? -14.285 8.310 13.111 1.00 86.19 91 ASP A O 1
ATOM 766 N N . GLU A 1 92 ? -15.872 8.815 11.588 1.00 85.19 92 GLU A N 1
ATOM 767 C CA . GLU A 1 92 ? -15.615 10.259 11.513 1.00 85.19 92 GLU A CA 1
ATOM 768 C C . GLU A 1 92 ? -15.847 10.980 12.847 1.00 85.19 92 GLU A C 1
ATOM 770 O O . GLU A 1 92 ? -15.135 11.933 13.171 1.00 85.19 92 GLU A O 1
ATOM 775 N N . GLN A 1 93 ? -16.826 10.538 13.647 1.00 85.88 93 GLN A N 1
ATOM 776 C CA . GLN A 1 93 ? -17.167 11.214 14.903 1.00 85.88 93 GLN A CA 1
ATOM 777 C C . GLN A 1 93 ? -16.042 11.064 15.923 1.00 85.88 93 GLN A C 1
ATOM 779 O O . GLN A 1 93 ? -15.728 11.999 16.662 1.00 85.88 93 GLN A O 1
ATOM 784 N N . THR A 1 94 ? -15.423 9.884 15.951 1.00 83.56 94 THR A N 1
ATOM 785 C CA . THR A 1 94 ? -14.370 9.545 16.914 1.00 83.56 94 THR A CA 1
ATOM 786 C C . THR A 1 94 ? -12.970 9.545 16.306 1.00 83.56 94 THR A C 1
ATOM 788 O O . THR A 1 94 ? -12.005 9.255 17.017 1.00 83.56 94 THR A O 1
ATOM 791 N N . LYS A 1 95 ? -12.841 9.881 15.013 1.00 86.38 95 LYS A N 1
ATOM 792 C CA . LYS A 1 95 ? -11.592 9.849 14.234 1.00 86.38 95 LYS A CA 1
ATOM 793 C C . LYS A 1 95 ? -10.803 8.565 14.476 1.00 86.38 95 LYS A C 1
ATOM 795 O O . LYS A 1 95 ? -9.616 8.590 14.811 1.00 86.38 95 LYS A O 1
ATOM 800 N N . SER A 1 96 ? -11.495 7.438 14.375 1.00 83.00 96 SER A N 1
ATOM 801 C CA . SER A 1 96 ? -10.946 6.129 14.714 1.00 83.00 96 SER A CA 1
ATOM 802 C C . SER A 1 96 ? -11.254 5.109 13.630 1.00 83.00 96 SER A C 1
ATOM 804 O O . SER A 1 96 ? -12.347 5.088 13.074 1.00 83.00 96 SER A O 1
ATOM 806 N N . VAL A 1 97 ? -10.300 4.224 13.363 1.00 84.50 97 VAL A N 1
ATOM 807 C CA . VAL A 1 97 ? -10.535 3.013 12.579 1.00 84.50 97 VAL A CA 1
ATOM 808 C C . VAL A 1 97 ? -11.071 1.931 13.508 1.00 84.50 97 VAL A C 1
ATOM 810 O O . VAL A 1 97 ? -10.474 1.635 14.542 1.00 84.50 97 VAL A O 1
ATOM 813 N N . ILE A 1 98 ? -12.205 1.352 13.144 1.00 82.81 98 ILE A N 1
ATOM 814 C CA . ILE A 1 98 ? -12.865 0.262 13.852 1.00 82.81 98 ILE A CA 1
ATOM 815 C C . ILE A 1 98 ? -12.693 -1.002 13.013 1.00 82.81 98 ILE A C 1
ATOM 817 O O . ILE A 1 98 ? -13.015 -1.000 11.830 1.00 82.81 98 ILE A O 1
ATOM 821 N N . ILE A 1 99 ? -12.183 -2.067 13.625 1.00 83.75 99 ILE A N 1
ATOM 822 C CA . ILE A 1 99 ? -12.072 -3.395 13.017 1.00 83.75 99 ILE A CA 1
ATOM 823 C C . ILE A 1 99 ? -12.919 -4.352 13.844 1.00 83.75 99 ILE A C 1
ATOM 825 O O . ILE A 1 99 ? -12.656 -4.543 15.034 1.00 83.75 99 ILE A O 1
ATOM 829 N N . ILE A 1 100 ? -13.928 -4.941 13.217 1.00 82.31 100 ILE A N 1
ATOM 830 C CA . ILE A 1 100 ? -14.803 -5.941 13.821 1.00 82.31 100 ILE A CA 1
ATOM 831 C C . ILE A 1 100 ? -14.377 -7.306 13.287 1.00 82.31 100 ILE A C 1
ATOM 833 O O . ILE A 1 100 ? -14.538 -7.591 12.106 1.00 82.31 100 ILE A O 1
ATOM 837 N N . SER A 1 101 ? -13.834 -8.155 14.158 1.00 79.00 101 SER A N 1
ATOM 838 C CA . SER A 1 101 ? -13.453 -9.525 13.810 1.00 79.00 101 SER A CA 1
ATOM 839 C C . SER A 1 101 ? -14.080 -10.497 14.798 1.00 79.00 101 SER A C 1
ATOM 841 O O . SER A 1 101 ? -13.740 -10.469 15.982 1.00 79.00 101 SER A O 1
ATOM 843 N N . ASN A 1 102 ? -14.989 -11.350 14.314 1.00 81.12 102 ASN A N 1
ATOM 844 C CA . ASN A 1 102 ? -15.764 -12.322 15.093 1.00 81.12 102 ASN A CA 1
ATOM 845 C C . ASN A 1 102 ? -16.375 -11.718 16.373 1.00 81.12 102 ASN A C 1
ATOM 847 O O . ASN A 1 102 ? -17.416 -11.073 16.315 1.00 81.12 102 ASN A O 1
ATOM 851 N N . GLU A 1 103 ? -15.720 -11.906 17.520 1.00 77.81 103 GLU A N 1
ATOM 852 C CA . GLU A 1 103 ? -16.179 -11.467 18.848 1.00 77.81 103 GLU A CA 1
ATOM 853 C C . GLU A 1 103 ? -15.351 -10.303 19.420 1.00 77.81 103 GLU A C 1
ATOM 855 O O . GLU A 1 103 ? -15.462 -9.956 20.595 1.00 77.81 103 GLU A O 1
ATOM 860 N N . THR A 1 104 ? -14.487 -9.701 18.603 1.00 76.56 104 THR A N 1
ATOM 861 C CA . THR A 1 104 ? -13.576 -8.631 19.017 1.00 76.56 104 THR A CA 1
ATOM 862 C C . THR A 1 104 ? -13.799 -7.362 18.222 1.00 76.56 104 THR A C 1
ATOM 864 O O . THR A 1 104 ? -13.790 -7.369 16.990 1.00 76.56 104 THR A O 1
ATOM 867 N N . ILE A 1 105 ? -13.923 -6.254 18.949 1.00 80.75 105 ILE A N 1
ATOM 868 C CA . ILE A 1 105 ? -13.959 -4.910 18.384 1.00 80.75 105 ILE A CA 1
ATOM 869 C C . ILE A 1 105 ? -12.636 -4.240 18.722 1.00 80.75 105 ILE A C 1
ATOM 871 O O . ILE A 1 105 ? -12.293 -4.033 19.888 1.00 80.75 105 ILE A O 1
ATOM 875 N N . LEU A 1 106 ? -11.886 -3.907 17.682 1.00 82.94 106 LEU A N 1
ATOM 876 C CA . LEU A 1 106 ? -10.648 -3.160 17.783 1.00 82.94 106 LEU A CA 1
ATOM 877 C C . LEU A 1 106 ? -10.911 -1.720 17.366 1.00 82.94 106 LEU A C 1
ATOM 879 O O . LEU A 1 106 ? -11.419 -1.482 16.274 1.00 82.94 106 LEU A O 1
ATOM 883 N N . ARG A 1 107 ? -10.5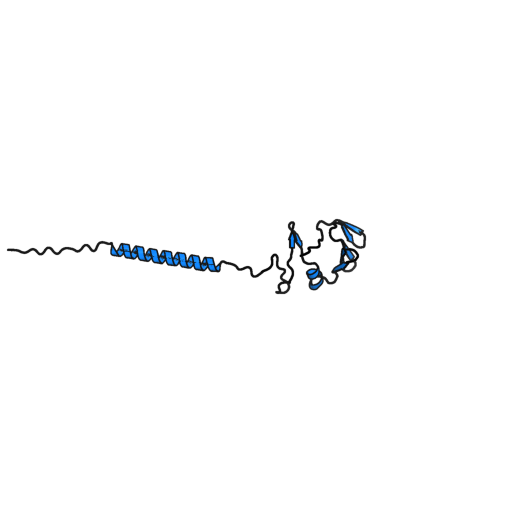22 -0.755 18.194 1.00 81.56 107 ARG A N 1
ATOM 884 C CA . ARG A 1 107 ? -10.580 0.667 17.851 1.00 81.56 107 ARG A CA 1
ATOM 885 C C . ARG A 1 107 ? -9.182 1.265 17.875 1.00 81.56 107 ARG A C 1
ATOM 887 O O . ARG A 1 107 ? -8.474 1.175 18.876 1.00 81.56 107 ARG A O 1
ATOM 894 N N . PHE A 1 108 ? -8.819 1.898 16.771 1.00 82.50 108 PHE A N 1
ATOM 895 C CA . PHE A 1 108 ? -7.546 2.567 16.550 1.00 82.50 108 PHE A CA 1
ATOM 896 C C . PHE A 1 108 ? -7.807 4.055 16.308 1.00 82.50 108 PHE A C 1
ATOM 898 O O . PHE A 1 108 ? -8.153 4.443 15.190 1.00 82.50 108 PHE A O 1
ATOM 905 N N . PRO A 1 109 ? -7.677 4.9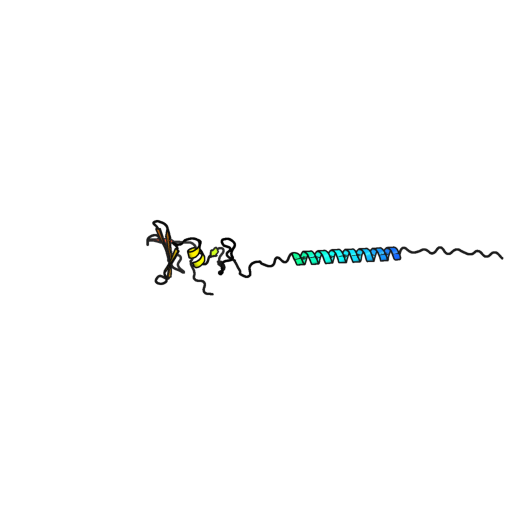04 17.334 1.00 82.12 109 PRO A N 1
ATOM 906 C CA . PRO A 1 109 ? -7.710 6.343 17.150 1.00 82.12 109 PRO A CA 1
ATOM 907 C C . PRO A 1 109 ? -6.542 6.787 16.268 1.00 82.12 109 PRO A C 1
ATOM 909 O O . PRO A 1 109 ? -5.404 6.342 16.435 1.00 82.12 109 PRO A O 1
ATOM 912 N N . ILE A 1 110 ? -6.823 7.689 15.337 1.00 81.00 110 ILE A N 1
ATOM 913 C CA . ILE A 1 110 ? -5.805 8.278 14.468 1.00 81.00 110 ILE A CA 1
ATOM 914 C C . ILE A 1 110 ? -4.814 9.087 15.316 1.00 81.00 110 ILE A C 1
ATOM 916 O O . ILE A 1 110 ? -5.205 9.749 16.277 1.00 81.00 110 ILE A O 1
ATOM 920 N N . GLU A 1 111 ? -3.527 9.018 14.960 1.00 72.56 111 GLU A N 1
ATOM 921 C CA . GLU A 1 111 ? -2.412 9.723 15.615 1.00 72.56 111 GLU A CA 1
ATOM 922 C C . GLU A 1 111 ? -2.194 9.369 17.097 1.00 72.56 111 GLU A C 1
ATOM 924 O O . GLU A 1 111 ? -1.430 10.037 17.795 1.00 72.56 111 GLU A O 1
ATOM 929 N N . LYS A 1 112 ? -2.803 8.281 17.587 1.00 68.25 112 LYS A N 1
ATOM 930 C CA . LYS A 1 112 ? -2.547 7.743 18.928 1.00 68.25 112 LYS A CA 1
ATOM 931 C C . LYS A 1 112 ? -1.907 6.359 18.853 1.00 68.25 112 LYS A C 1
ATOM 933 O O . LYS A 1 112 ? -2.215 5.557 17.978 1.00 68.25 112 LYS A O 1
ATOM 938 N N . LEU A 1 113 ? -1.013 6.084 19.804 1.00 62.66 113 LEU A N 1
ATOM 939 C CA . LEU A 1 113 ? -0.378 4.769 20.009 1.00 62.66 113 LEU A CA 1
ATOM 940 C C . LEU A 1 113 ? -1.238 3.822 20.869 1.00 62.66 113 LEU A C 1
ATOM 942 O O . LEU A 1 113 ? -0.855 2.679 21.124 1.00 62.66 113 LEU A O 1
ATOM 946 N N . GLU A 1 114 ? -2.386 4.310 21.335 1.00 62.38 114 GLU A N 1
ATOM 947 C CA . GLU A 1 114 ? -3.330 3.587 22.181 1.00 62.38 114 GLU A CA 1
ATOM 948 C C . GLU A 1 114 ? -4.394 2.928 21.307 1.00 62.38 114 GLU A C 1
ATOM 950 O O . GLU A 1 114 ? -5.073 3.601 20.536 1.00 62.38 114 GLU A O 1
ATOM 955 N N . LYS A 1 115 ? -4.553 1.613 21.433 1.00 61.66 115 LYS A N 1
ATOM 956 C CA . LYS A 1 115 ? -5.635 0.845 20.815 1.00 61.66 115 LYS A CA 1
ATOM 957 C C . LYS A 1 115 ? -6.626 0.441 21.897 1.00 61.66 115 LYS A C 1
ATOM 959 O O . LYS A 1 115 ? -6.211 0.172 23.016 1.00 61.66 115 LYS A O 1
ATOM 964 N N . TYR A 1 116 ? -7.900 0.306 21.550 1.00 67.12 116 TYR A N 1
ATOM 965 C CA . TYR A 1 116 ? -8.891 -0.326 22.418 1.00 67.12 116 TYR A CA 1
ATOM 966 C C . TYR A 1 116 ? -9.293 -1.688 21.853 1.00 67.12 116 TYR A C 1
ATOM 968 O O . TYR A 1 116 ? -9.566 -1.806 20.657 1.00 67.12 116 TYR A O 1
ATOM 976 N N . VAL A 1 117 ? -9.311 -2.716 22.696 1.00 72.69 117 VAL A N 1
ATOM 977 C CA . VAL A 1 117 ? -9.856 -4.047 22.398 1.00 72.69 117 VAL A CA 1
ATOM 978 C C . VAL A 1 117 ? -11.030 -4.248 23.337 1.00 72.69 117 VAL A C 1
ATOM 980 O O . VAL A 1 117 ? -10.821 -4.287 24.543 1.00 72.69 117 VAL A O 1
ATOM 983 N N . ASN A 1 118 ? -12.251 -4.342 22.813 1.00 74.31 118 ASN A N 1
ATOM 984 C CA . ASN A 1 118 ? -13.456 -4.444 23.647 1.00 74.31 118 ASN A CA 1
ATOM 985 C C . ASN A 1 118 ? -13.493 -3.358 24.747 1.00 74.31 118 ASN A C 1
ATOM 987 O O . ASN A 1 118 ? -13.798 -3.636 25.899 1.00 74.31 118 ASN A O 1
ATOM 991 N N . GLU A 1 119 ? -13.130 -2.128 24.367 1.00 73.25 119 GLU A N 1
ATOM 992 C CA . GLU A 1 119 ? -13.024 -0.941 25.235 1.00 73.25 119 GLU A CA 1
ATOM 993 C C . GLU A 1 119 ? -11.866 -0.923 26.251 1.00 73.25 119 GLU A C 1
ATOM 995 O O . GLU A 1 119 ? -11.663 0.093 26.915 1.00 73.25 119 GLU A O 1
ATOM 1000 N N . GLU A 1 120 ? -11.021 -1.955 26.304 1.00 70.50 120 GLU A N 1
ATOM 1001 C CA . GLU A 1 120 ? -9.820 -1.951 27.147 1.00 70.50 120 GLU A CA 1
ATOM 1002 C C . GLU A 1 120 ? -8.566 -1.467 26.390 1.00 70.50 120 GLU A C 1
ATOM 1004 O O . GLU A 1 120 ? -8.325 -1.902 25.257 1.00 70.50 120 GLU A O 1
ATOM 1009 N N . PRO A 1 121 ? -7.744 -0.574 26.981 1.00 67.06 121 PRO A N 1
ATOM 1010 C CA . PRO A 1 121 ? -6.572 -0.007 26.319 1.00 67.06 121 PRO A CA 1
ATOM 1011 C C . PRO A 1 121 ? -5.406 -1.006 26.211 1.00 67.06 121 PRO A C 1
ATOM 1013 O O . PRO A 1 121 ? -5.040 -1.672 27.178 1.00 67.06 121 PRO A O 1
ATOM 1016 N N . LEU A 1 122 ? -4.760 -1.058 25.042 1.00 71.88 122 LEU A N 1
ATOM 1017 C CA . LEU A 1 122 ? -3.613 -1.916 24.733 1.00 71.88 122 LEU A CA 1
ATOM 1018 C C . LEU A 1 122 ? -2.571 -1.126 23.916 1.00 71.88 122 LEU A C 1
ATOM 1020 O O . LEU A 1 122 ? -2.916 -0.428 22.961 1.00 71.88 122 LEU A O 1
ATOM 1024 N N . ALA A 1 123 ? -1.293 -1.206 24.296 1.00 63.12 123 ALA A N 1
ATOM 1025 C CA . ALA A 1 123 ? -0.212 -0.451 23.651 1.00 63.12 123 ALA A CA 1
ATOM 1026 C C . ALA A 1 123 ? 0.241 -1.097 22.326 1.00 63.12 123 ALA A C 1
ATOM 1028 O O . ALA A 1 123 ? 0.361 -2.321 22.244 1.00 63.12 123 ALA A O 1
ATOM 1029 N N . TYR A 1 124 ? 0.541 -0.285 21.304 1.00 60.75 124 TYR A N 1
ATOM 1030 C CA . TYR A 1 124 ? 1.003 -0.757 19.989 1.00 60.75 124 TYR A CA 1
ATOM 1031 C C . TYR A 1 124 ? 2.246 0.000 19.486 1.00 60.75 124 TYR A C 1
ATOM 1033 O O . TYR A 1 124 ? 2.528 1.113 19.922 1.00 60.75 124 TYR A O 1
ATOM 1041 N N . LEU A 1 125 ? 3.007 -0.610 18.565 1.00 63.00 125 LEU A N 1
ATOM 1042 C CA . LEU A 1 125 ? 4.304 -0.096 18.083 1.00 63.00 125 LEU A CA 1
ATOM 1043 C C . LEU A 1 125 ? 4.219 0.745 16.793 1.00 63.00 125 LEU A C 1
ATOM 1045 O O . LEU A 1 125 ? 5.237 1.266 16.339 1.00 63.00 125 LEU A O 1
ATOM 1049 N N . VAL A 1 126 ? 3.037 0.860 16.179 1.00 68.06 126 VAL A N 1
ATOM 1050 C CA . VAL A 1 126 ? 2.836 1.542 14.885 1.00 68.06 126 VAL A CA 1
ATOM 1051 C C . VAL A 1 126 ? 1.646 2.492 14.968 1.00 68.06 126 VAL A C 1
ATOM 1053 O O . VAL A 1 126 ? 0.585 2.109 15.455 1.00 68.06 126 VAL A O 1
ATOM 1056 N N . TYR A 1 127 ? 1.817 3.724 14.489 1.00 63.97 127 TYR A N 1
ATOM 1057 C CA . TYR A 1 127 ? 0.774 4.750 14.494 1.00 63.97 127 TYR A CA 1
ATOM 1058 C C . TYR A 1 127 ? -0.059 4.709 13.204 1.00 63.97 127 TYR A C 1
ATOM 1060 O O . TYR A 1 127 ? 0.461 4.448 12.121 1.00 63.97 127 TYR A O 1
ATOM 1068 N N . THR A 1 128 ? -1.355 5.011 13.311 1.00 71.81 128 THR A N 1
ATOM 1069 C CA . THR A 1 128 ? -2.222 5.264 12.145 1.00 71.81 128 THR A CA 1
ATOM 1070 C C . THR A 1 128 ? -2.229 6.763 11.872 1.00 71.81 128 THR A C 1
ATOM 1072 O O . THR A 1 128 ? -2.411 7.543 12.804 1.00 71.81 128 THR A O 1
ATOM 1075 N N . PHE A 1 129 ? -2.037 7.188 10.626 1.00 72.19 129 PHE A N 1
ATOM 1076 C CA . PHE A 1 129 ? -2.017 8.607 10.264 1.00 72.19 129 PHE A CA 1
ATOM 1077 C C . PHE A 1 129 ? -2.875 8.883 9.035 1.00 72.19 129 PHE A C 1
ATOM 1079 O O . PHE A 1 129 ? -3.025 8.031 8.158 1.00 72.19 129 PHE A O 1
ATOM 1086 N N . LEU A 1 130 ? -3.403 10.102 8.956 1.00 71.94 130 LEU A N 1
ATOM 1087 C CA . LEU A 1 130 ? -4.013 10.618 7.738 1.00 71.94 130 LEU A CA 1
ATOM 1088 C C . LEU A 1 130 ? -2.923 11.261 6.885 1.00 71.94 130 LEU A C 1
ATOM 1090 O O . LEU A 1 130 ? -2.206 12.148 7.343 1.00 71.94 130 LEU A O 1
ATOM 1094 N N . LYS A 1 131 ? -2.803 10.828 5.630 1.00 63.72 131 LYS A N 1
ATOM 1095 C CA . LYS A 1 131 ? -1.989 11.528 4.635 1.00 63.72 131 LYS A CA 1
ATOM 1096 C C . LYS A 1 131 ? -2.917 12.322 3.729 1.00 63.72 131 LYS A C 1
ATOM 1098 O O . LYS A 1 131 ? -3.593 11.744 2.882 1.00 63.72 131 LYS A O 1
ATOM 1103 N N . THR A 1 132 ? -2.966 13.634 3.924 1.00 56.03 132 THR A N 1
ATOM 1104 C CA . THR A 1 132 ? -3.557 14.554 2.947 1.00 56.03 132 THR A CA 1
ATOM 1105 C C . THR A 1 132 ? -2.618 14.690 1.749 1.00 56.03 132 THR A C 1
ATOM 1107 O O . THR A 1 132 ? -1.401 14.759 1.936 1.00 56.03 132 THR A O 1
ATOM 1110 N N . LEU A 1 133 ? -3.197 14.651 0.544 1.00 44.09 133 LEU A N 1
ATOM 1111 C CA . LEU A 1 133 ? -2.517 14.876 -0.738 1.00 44.09 133 LEU A CA 1
ATOM 1112 C C . LEU A 1 133 ? -1.887 16.271 -0.807 1.00 44.09 133 LEU A C 1
ATOM 1114 O O . LEU A 1 133 ? -2.527 17.221 -0.301 1.00 44.09 133 LEU A O 1
#

InterPro domains:
  IPR012854 Copper amine oxidase-like, N-terminal [PF07833] (63-123)
  IPR036582 Copper amine oxidase-like, N-terminal domain superfamily [SSF55383] (72-123)

Foldseek 3Di:
DDDDPDDDPPPPDCVVVVVVVVVVVVVVVVVVVVVVVVVVVVPPPDPPDPDDQWDADPNDTDPDHWDCDPNDTHDDQCCCCVPPAVQWDADPVQCWIWGDDDPWIWTAHAPDQWIAIVHHTDGHDDGHYDDDD